Protein AF-A0A9X3H615-F1 (afdb_monomer)

Solvent-accessible surface area (backbone atoms only — not comparable to full-atom values): 4276 Å² total; per-residue (Å²): 136,83,61,63,68,62,48,64,69,26,56,79,39,95,86,44,56,81,74,72,76,74,73,76,79,80,79,72,70,76,68,77,80,75,63,98,63,78,73,48,72,65,56,50,54,51,49,53,53,51,53,51,50,52,53,52,52,50,52,51,52,65,72,72,106

pLDDT: mean 73.43, std 16.11, range [46.81, 97.38]

Radius of gyration: 26.26 Å; Cα contacts (8 Å, |Δi|>4): 10; chains: 1; bounding box: 34×22×74 Å

Mean predicted aligned error: 18.18 Å

Structure (mmCIF, N/CA/C/O backbone):
data_AF-A0A9X3H615-F1
#
_entry.id   AF-A0A9X3H615-F1
#
loop_
_atom_site.group_PDB
_atom_site.id
_atom_site.type_symbol
_atom_site.label_atom_id
_atom_site.label_alt_id
_atom_site.label_comp_id
_atom_site.label_asym_id
_atom_site.label_entity_id
_atom_site.label_seq_id
_atom_site.pdbx_PDB_ins_code
_atom_site.Cartn_x
_atom_site.Cartn_y
_atom_site.Cartn_z
_atom_site.occupancy
_atom_site.B_iso_or_equiv
_atom_site.auth_seq_id
_atom_site.auth_comp_id
_atom_site.auth_asym_id
_atom_site.auth_atom_id
_atom_site.pdbx_PDB_model_num
ATOM 1 N N . MET A 1 1 ? -14.834 -11.442 33.614 1.00 53.66 1 MET A N 1
ATOM 2 C CA . MET A 1 1 ? -15.321 -11.466 35.014 1.00 53.66 1 MET A CA 1
ATOM 3 C C . MET A 1 1 ? -14.127 -11.720 35.911 1.00 53.66 1 MET A C 1
ATOM 5 O O . MET A 1 1 ? -13.449 -12.716 35.703 1.00 53.66 1 MET A O 1
ATOM 9 N N . LEU A 1 2 ? -13.833 -10.805 36.833 1.00 59.38 2 LEU A N 1
ATOM 10 C CA . LEU A 1 2 ? -12.743 -10.961 37.795 1.00 59.38 2 LEU A CA 1
ATOM 11 C C . LEU A 1 2 ? -13.230 -11.887 38.922 1.00 59.38 2 LEU A C 1
ATOM 13 O O . LEU A 1 2 ? -14.232 -11.575 39.563 1.00 59.38 2 LEU A O 1
ATOM 17 N N . ASP A 1 3 ? -12.574 -13.030 39.127 1.00 65.44 3 ASP A N 1
ATOM 18 C CA . ASP A 1 3 ? -12.887 -13.938 40.235 1.00 65.44 3 ASP A CA 1
ATOM 19 C C . ASP A 1 3 ? -12.488 -13.273 41.560 1.00 65.44 3 ASP A C 1
ATOM 21 O O . ASP A 1 3 ? -11.307 -13.143 41.901 1.00 65.44 3 ASP A O 1
ATOM 25 N N . THR A 1 4 ? -13.496 -12.802 42.292 1.00 62.91 4 THR A N 1
ATOM 26 C CA . THR A 1 4 ? -13.353 -12.081 43.562 1.00 62.91 4 THR A CA 1
ATOM 27 C C . THR A 1 4 ? -12.670 -12.923 44.636 1.00 62.91 4 THR A C 1
ATOM 29 O O . THR A 1 4 ? -12.012 -12.369 45.515 1.00 62.91 4 THR A O 1
ATOM 32 N N . THR A 1 5 ? -12.748 -14.250 44.536 1.00 68.50 5 THR A N 1
ATOM 33 C CA . THR A 1 5 ? -12.082 -15.191 45.445 1.00 68.50 5 THR A CA 1
ATOM 34 C C . THR A 1 5 ? -10.565 -15.104 45.305 1.00 68.50 5 THR A C 1
ATOM 36 O O . THR A 1 5 ? -9.842 -14.933 46.288 1.00 68.50 5 THR A O 1
ATOM 39 N N . THR A 1 6 ? -10.081 -15.144 44.063 1.00 63.06 6 THR A N 1
ATOM 40 C CA . THR A 1 6 ? -8.653 -15.042 43.741 1.00 63.06 6 THR A CA 1
ATOM 41 C C . THR A 1 6 ? -8.104 -13.643 44.058 1.00 63.06 6 THR A C 1
ATOM 43 O O . THR A 1 6 ? -6.974 -13.502 44.536 1.00 63.06 6 THR A O 1
ATOM 46 N N . TYR A 1 7 ? -8.921 -12.599 43.868 1.00 61.94 7 TYR A N 1
ATOM 47 C CA . TYR A 1 7 ? -8.563 -11.222 44.220 1.00 61.94 7 TYR A CA 1
ATOM 48 C C . TYR A 1 7 ? -8.329 -11.047 45.729 1.00 61.94 7 TYR A C 1
ATOM 50 O O . TYR A 1 7 ? -7.308 -10.495 46.132 1.00 61.94 7 TYR A O 1
ATOM 58 N N . LEU A 1 8 ? -9.225 -11.573 46.572 1.00 66.19 8 LEU A N 1
ATOM 59 C CA . LEU A 1 8 ? -9.083 -11.491 48.030 1.00 66.19 8 LEU A CA 1
ATOM 60 C C . LEU A 1 8 ? -7.898 -12.315 48.551 1.00 66.19 8 LEU A C 1
ATOM 62 O O . LEU A 1 8 ? -7.209 -11.881 49.472 1.00 66.19 8 LEU A O 1
ATOM 66 N N . LEU A 1 9 ? -7.620 -13.470 47.939 1.00 66.88 9 LEU A N 1
ATOM 67 C CA . LEU A 1 9 ? -6.523 -14.348 48.352 1.00 66.88 9 LEU A CA 1
ATOM 68 C C . LEU A 1 9 ? -5.137 -13.769 48.021 1.00 66.88 9 LEU A C 1
ATOM 70 O O . LEU A 1 9 ? -4.178 -13.992 48.756 1.00 66.88 9 LEU A O 1
ATOM 74 N N . THR A 1 10 ? -5.022 -13.008 46.929 1.00 61.53 10 THR A N 1
ATOM 75 C CA . THR A 1 10 ? -3.747 -12.413 46.486 1.00 61.53 10 THR A CA 1
ATOM 76 C C . THR A 1 10 ? -3.529 -10.981 46.978 1.00 61.53 10 THR A C 1
ATOM 78 O O . THR A 1 10 ? -2.419 -10.469 46.859 1.00 61.53 10 THR A O 1
ATOM 81 N N . GLN A 1 11 ? -4.536 -10.351 47.599 1.00 59.78 11 GLN A N 1
ATOM 82 C CA . GLN A 1 11 ? -4.461 -8.979 48.121 1.00 59.78 11 GLN A CA 1
ATOM 83 C C . GLN A 1 11 ? -3.371 -8.790 49.190 1.00 59.78 11 GLN A C 1
ATOM 85 O O . GLN A 1 11 ? -2.831 -7.697 49.333 1.00 59.78 11 GLN A O 1
ATOM 90 N N . GLN A 1 12 ? -3.034 -9.849 49.929 1.00 61.56 12 GLN A N 1
ATOM 91 C CA . GLN A 1 12 ? -2.035 -9.819 51.004 1.00 61.56 12 GLN A CA 1
ATOM 92 C C . GLN A 1 12 ? -0.612 -10.147 50.521 1.00 61.56 12 GLN A C 1
ATOM 94 O O . GLN A 1 12 ? 0.322 -10.166 51.321 1.00 61.56 12 GLN A O 1
ATOM 99 N N . ASN A 1 13 ? -0.423 -10.421 49.226 1.00 60.72 13 ASN A N 1
ATOM 100 C CA . ASN A 1 13 ? 0.901 -10.658 48.667 1.00 60.72 13 ASN A CA 1
ATOM 101 C C . ASN A 1 13 ? 1.662 -9.325 48.554 1.00 60.72 13 ASN A C 1
ATOM 103 O O . ASN A 1 13 ? 1.135 -8.352 48.019 1.00 60.72 13 ASN A O 1
ATOM 107 N N . ALA A 1 14 ? 2.918 -9.282 49.010 1.00 57.34 14 ALA A N 1
ATOM 108 C CA .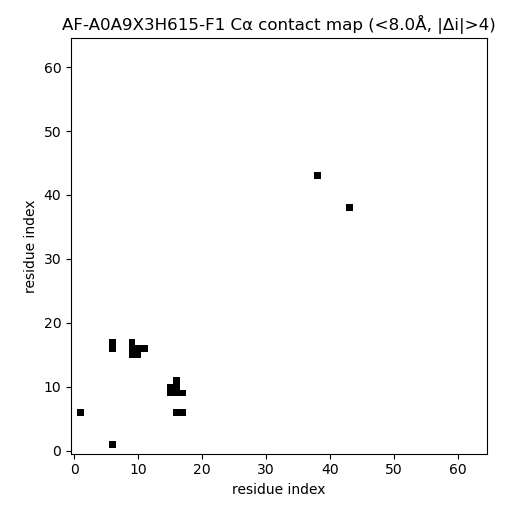 ALA A 1 14 ? 3.775 -8.093 48.921 1.00 57.34 14 ALA A CA 1
ATOM 109 C C . ALA A 1 14 ? 4.001 -7.618 47.470 1.00 57.34 14 ALA A C 1
ATOM 111 O O . ALA A 1 14 ? 4.334 -6.459 47.243 1.00 57.34 14 ALA A O 1
ATOM 112 N N . ALA A 1 15 ? 3.787 -8.506 46.492 1.00 63.16 15 ALA A N 1
ATOM 113 C CA . ALA A 1 15 ? 3.822 -8.204 45.062 1.00 63.16 15 ALA A CA 1
ATOM 114 C C . ALA A 1 15 ? 2.523 -7.566 44.513 1.00 63.16 15 ALA A C 1
ATOM 116 O O . ALA A 1 15 ? 2.446 -7.282 43.319 1.00 63.16 15 ALA A O 1
ATOM 117 N N . GLY A 1 16 ? 1.511 -7.333 45.358 1.00 58.03 16 GLY A N 1
ATOM 118 C CA . GLY A 1 16 ? 0.192 -6.848 44.954 1.00 58.03 16 GLY A CA 1
ATOM 119 C C . GLY A 1 16 ? -0.704 -7.945 44.356 1.00 58.03 16 GLY A C 1
ATOM 120 O O . GLY A 1 16 ? -0.271 -9.089 44.185 1.00 58.03 16 GLY A O 1
ATOM 121 N N . PRO A 1 17 ? -1.978 -7.625 44.057 1.00 62.56 17 PRO A N 1
ATOM 122 C CA . PRO A 1 17 ? -2.895 -8.570 43.431 1.00 62.56 17 PRO A CA 1
ATOM 123 C C . PRO A 1 17 ? -2.333 -9.013 42.077 1.00 62.56 17 PRO A C 1
ATOM 125 O O . PRO A 1 17 ? -1.917 -8.178 41.272 1.00 62.56 17 PRO A O 1
ATOM 128 N N . MET A 1 18 ? -2.329 -10.326 41.821 1.00 61.53 18 MET A N 1
ATOM 129 C CA . MET A 1 18 ? -1.885 -10.873 40.538 1.00 61.53 18 MET A CA 1
ATOM 130 C C . MET A 1 18 ? -2.900 -10.498 39.456 1.00 61.53 18 MET A C 1
ATOM 132 O O . MET A 1 18 ? -3.828 -11.248 39.153 1.00 61.53 18 MET A O 1
ATOM 136 N N . LEU A 1 19 ? -2.729 -9.315 38.875 1.00 62.00 19 LEU A N 1
ATOM 137 C CA . LEU A 1 19 ? -3.364 -8.949 37.623 1.00 62.00 19 LEU A CA 1
ATOM 138 C C . LEU A 1 19 ? -2.728 -9.841 36.559 1.00 62.00 19 LEU A C 1
ATOM 140 O O . LEU A 1 19 ? -1.623 -9.568 36.092 1.00 62.00 19 LEU A O 1
ATOM 144 N N . ARG A 1 20 ? -3.388 -10.954 36.212 1.00 60.53 20 ARG A N 1
ATOM 145 C CA . ARG A 1 20 ? -3.057 -11.653 34.969 1.00 60.53 20 ARG A CA 1
ATOM 146 C C . ARG A 1 20 ? -3.195 -10.611 33.869 1.00 60.53 20 ARG A C 1
ATOM 148 O O . ARG A 1 20 ? -4.286 -10.084 33.668 1.00 60.53 20 ARG A O 1
ATOM 155 N N . GLN A 1 21 ? -2.077 -10.288 33.229 1.00 59.56 21 GLN A N 1
ATOM 156 C CA . GLN A 1 21 ? -2.068 -9.513 32.001 1.00 59.56 21 GLN A CA 1
ATOM 157 C C . GLN A 1 21 ? -3.040 -10.230 31.064 1.00 59.56 21 GLN A C 1
ATOM 159 O O . GLN A 1 21 ? -2.856 -11.421 30.801 1.00 59.56 21 GLN A O 1
ATOM 164 N N . GLU A 1 22 ? -4.136 -9.567 30.693 1.00 61.88 22 GLU A N 1
ATOM 165 C CA . GLU A 1 22 ? -5.039 -10.113 29.687 1.00 61.88 22 GLU A CA 1
ATOM 166 C C . GLU A 1 22 ? -4.178 -10.418 28.463 1.00 61.88 22 GLU A C 1
ATOM 168 O O . GLU A 1 22 ? -3.439 -9.553 27.984 1.00 61.88 22 GLU A O 1
ATOM 173 N N . GLU A 1 23 ? -4.195 -11.6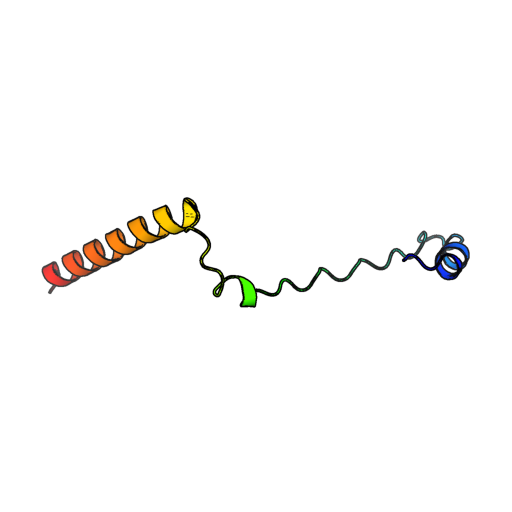82 28.040 1.00 64.69 23 GLU A N 1
ATOM 174 C CA . GLU A 1 23 ? -3.590 -12.103 26.783 1.00 64.69 23 GLU A CA 1
ATOM 175 C C . GLU A 1 23 ? -4.071 -11.114 25.712 1.00 64.69 23 GLU A C 1
ATOM 177 O O . GLU A 1 23 ? -5.284 -10.871 25.639 1.00 64.69 23 GLU A O 1
ATOM 182 N N . PRO A 1 24 ? -3.167 -10.469 24.947 1.00 67.25 24 PRO A N 1
ATOM 183 C CA . PRO A 1 24 ? -3.596 -9.524 23.931 1.00 67.25 24 PRO A CA 1
ATOM 184 C C . PRO A 1 24 ? -4.609 -10.232 23.027 1.00 67.25 24 PRO A C 1
ATOM 186 O O . PRO A 1 24 ? -4.351 -11.372 22.626 1.00 67.25 24 PRO A O 1
ATOM 189 N N . PRO A 1 25 ? -5.767 -9.611 22.732 1.00 65.19 25 PRO A N 1
ATOM 190 C CA . PRO A 1 25 ? -6.743 -10.235 21.858 1.00 65.19 25 PRO A CA 1
ATOM 191 C C . PRO A 1 25 ? -6.039 -10.588 20.552 1.00 65.19 25 PRO A C 1
ATOM 193 O O . PRO A 1 25 ? -5.379 -9.739 19.946 1.00 65.19 25 PRO A O 1
ATOM 196 N N . LEU A 1 26 ? -6.130 -11.861 20.167 1.00 65.75 26 LEU A N 1
ATOM 197 C CA . LEU A 1 26 ? -5.570 -12.354 18.920 1.00 65.75 26 LEU A CA 1
ATOM 198 C C . LEU A 1 26 ? -6.240 -11.554 17.799 1.00 65.75 26 LEU A C 1
ATOM 200 O O . LEU A 1 26 ? -7.441 -11.688 17.572 1.00 65.75 26 LEU A O 1
ATOM 204 N N . ILE A 1 27 ? -5.489 -10.649 17.171 1.00 66.25 27 ILE A N 1
ATOM 205 C CA . ILE A 1 27 ? -6.001 -9.857 16.055 1.00 66.25 27 ILE A CA 1
ATOM 206 C C . ILE A 1 27 ? -6.160 -10.832 14.894 1.00 66.25 27 ILE A C 1
ATOM 208 O O . ILE A 1 27 ? -5.172 -11.254 14.291 1.00 66.25 27 ILE A O 1
ATOM 212 N N . ASP A 1 28 ? -7.401 -11.219 14.619 1.00 57.94 28 ASP A N 1
ATOM 213 C CA . ASP A 1 28 ? -7.730 -12.022 13.456 1.00 57.94 28 ASP A CA 1
ATOM 214 C C . ASP A 1 28 ? -7.621 -11.144 12.205 1.00 57.94 28 ASP A C 1
ATOM 216 O O . ASP A 1 28 ? -8.463 -10.291 11.924 1.00 57.94 28 ASP A O 1
ATOM 220 N N . LEU A 1 29 ? -6.516 -11.304 11.479 1.00 63.31 29 LEU A N 1
ATOM 221 C CA . LEU A 1 29 ? -6.253 -10.570 10.243 1.00 63.31 29 LEU A CA 1
ATOM 222 C C . LEU A 1 29 ? -7.066 -11.121 9.060 1.00 63.31 29 LEU A C 1
ATOM 224 O O . 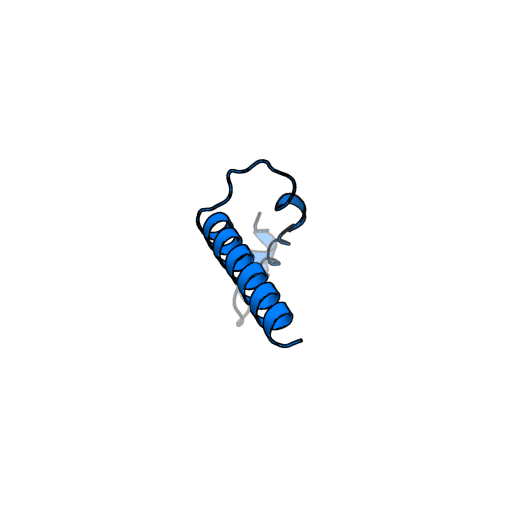LEU A 1 29 ? -7.026 -10.525 7.986 1.00 63.31 29 LEU A O 1
ATOM 228 N N . THR A 1 30 ? -7.804 -12.226 9.226 1.00 60.09 30 THR A N 1
ATOM 229 C CA . THR A 1 30 ? -8.552 -12.843 8.118 1.00 60.09 30 THR A CA 1
ATOM 230 C C . THR A 1 30 ? -9.806 -12.065 7.709 1.00 60.09 30 THR A C 1
ATOM 232 O O . THR A 1 30 ? -10.201 -12.140 6.547 1.00 60.09 30 THR A O 1
ATOM 235 N N . ASP A 1 31 ? -10.358 -11.219 8.585 1.00 51.50 31 ASP A N 1
ATOM 236 C CA . ASP A 1 31 ? -11.488 -10.330 8.260 1.00 51.50 31 ASP A CA 1
ATOM 237 C C . ASP A 1 31 ? -11.069 -9.026 7.554 1.00 51.50 31 ASP A C 1
ATOM 239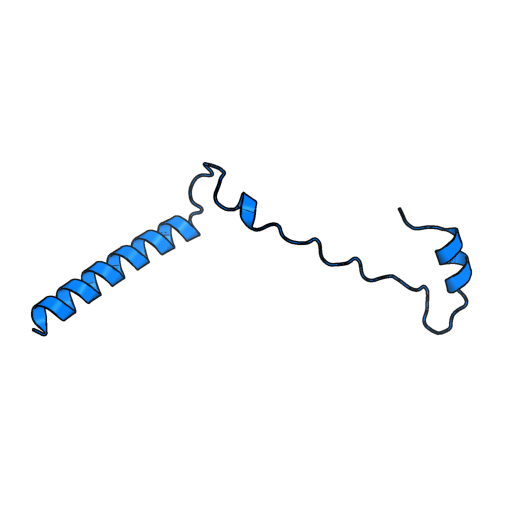 O O . ASP A 1 31 ? -11.917 -8.251 7.106 1.00 51.50 31 ASP A O 1
ATOM 243 N N . SER A 1 32 ? -9.764 -8.766 7.410 1.00 53.59 32 SER A N 1
ATOM 244 C CA . SER A 1 32 ? -9.276 -7.532 6.771 1.00 53.59 32 SER A CA 1
ATOM 245 C C . SER A 1 32 ? -9.399 -7.538 5.242 1.00 53.59 32 SER A C 1
ATOM 247 O O . SER A 1 32 ? -9.217 -6.488 4.631 1.00 53.59 32 SER A O 1
ATOM 249 N N . ASP A 1 33 ? -9.724 -8.684 4.631 1.00 54.59 33 ASP A N 1
ATOM 250 C CA . ASP A 1 33 ? -9.673 -8.873 3.171 1.00 54.59 33 ASP A CA 1
ATOM 251 C C . ASP A 1 33 ? -11.017 -9.286 2.532 1.00 54.59 33 ASP A C 1
ATOM 253 O O . ASP A 1 33 ? -11.104 -9.436 1.314 1.00 54.59 33 ASP A O 1
ATOM 257 N N . ALA A 1 34 ? -12.089 -9.458 3.321 1.00 52.97 34 ALA A N 1
ATOM 258 C CA . ALA A 1 34 ? -13.360 -10.023 2.832 1.00 52.97 34 ALA A CA 1
ATOM 259 C C . ALA A 1 34 ? -14.592 -9.106 2.963 1.00 52.97 34 ALA A C 1
ATOM 261 O O . ALA A 1 34 ? -15.701 -9.499 2.596 1.00 52.97 34 ALA A O 1
ATOM 262 N N . GLY A 1 35 ? -14.434 -7.877 3.456 1.00 46.81 35 GLY A N 1
ATOM 263 C CA . GLY A 1 35 ? -15.511 -6.890 3.510 1.00 46.81 35 GLY A CA 1
ATOM 264 C C . GLY A 1 35 ? -15.327 -5.839 2.426 1.00 46.81 35 GLY A C 1
ATOM 265 O O . GLY A 1 35 ? -14.291 -5.187 2.398 1.00 46.81 35 GLY A O 1
ATOM 266 N N . GLY A 1 36 ? -16.332 -5.632 1.569 1.00 56.72 36 GLY A N 1
ATOM 267 C CA 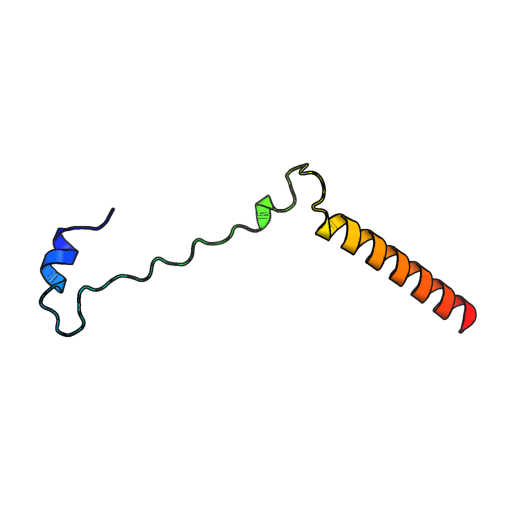. GLY A 1 36 ? -16.420 -4.520 0.610 1.00 56.72 36 GLY A CA 1
ATOM 268 C C . GLY A 1 36 ? -16.499 -3.148 1.290 1.00 56.72 36 GLY A C 1
ATOM 269 O O . GLY A 1 36 ? -17.480 -2.422 1.155 1.00 56.72 36 GLY A O 1
ATOM 270 N N . VAL A 1 37 ? -15.471 -2.811 2.060 1.00 55.72 37 VAL A N 1
ATOM 271 C CA . VAL A 1 37 ? -15.293 -1.551 2.759 1.00 55.72 37 VAL A CA 1
ATOM 272 C C . VAL A 1 37 ? -14.594 -0.624 1.782 1.00 55.72 37 VAL A C 1
ATOM 274 O O . VAL A 1 37 ? -13.526 -0.950 1.264 1.00 55.72 37 VAL A O 1
ATOM 277 N N . ASN A 1 38 ? -15.223 0.518 1.500 1.00 66.38 38 ASN A N 1
ATOM 278 C CA . ASN A 1 38 ? -14.632 1.578 0.690 1.00 66.38 38 ASN A CA 1
ATOM 279 C C . ASN A 1 38 ? -13.151 1.748 1.057 1.00 66.38 38 ASN A C 1
ATOM 281 O O . ASN A 1 38 ? -12.850 1.866 2.251 1.00 66.38 38 ASN A O 1
ATOM 285 N N . PRO A 1 39 ? -12.237 1.746 0.070 1.00 72.12 39 PRO A N 1
ATOM 286 C CA . PRO A 1 39 ? -10.816 1.800 0.353 1.00 72.12 39 PRO A CA 1
ATOM 287 C C . PRO A 1 39 ? -10.543 3.024 1.220 1.00 72.12 39 PRO A C 1
ATOM 289 O O . PRO A 1 39 ? -10.982 4.136 0.911 1.00 72.12 39 PRO A O 1
ATOM 292 N N . SER A 1 40 ? -9.834 2.818 2.331 1.00 81.81 40 SER A N 1
ATOM 293 C CA . SER A 1 40 ? -9.400 3.937 3.159 1.00 81.81 40 SER A CA 1
ATOM 294 C C . SER A 1 40 ? -8.617 4.927 2.287 1.00 81.81 40 SER A C 1
ATOM 296 O O . SER A 1 40 ? -7.982 4.544 1.296 1.00 81.81 40 SER A O 1
ATOM 298 N N . LEU A 1 41 ? -8.646 6.219 2.629 1.00 81.19 41 LEU A N 1
ATOM 299 C CA . LEU A 1 41 ? -7.880 7.229 1.884 1.00 81.19 41 LEU A CA 1
ATOM 300 C C . LEU A 1 41 ? -6.397 6.836 1.781 1.00 81.19 41 LEU A C 1
ATOM 302 O O . LEU A 1 41 ? -5.783 7.025 0.735 1.00 81.19 41 LEU A O 1
ATOM 306 N N . GLY A 1 42 ? -5.855 6.199 2.826 1.00 83.56 42 GLY A N 1
ATOM 307 C CA . GLY A 1 42 ? -4.504 5.638 2.828 1.00 83.56 42 GLY A CA 1
ATOM 308 C C . GLY A 1 42 ? -4.304 4.526 1.794 1.00 83.56 42 GLY A C 1
ATOM 309 O O . GLY A 1 42 ? -3.327 4.570 1.053 1.00 83.56 42 GLY A O 1
ATOM 310 N N . ALA A 1 43 ? -5.239 3.575 1.686 1.00 83.56 43 ALA A N 1
ATOM 311 C CA . ALA A 1 43 ? -5.180 2.512 0.678 1.00 83.56 43 ALA A CA 1
ATOM 312 C C . ALA A 1 43 ? -5.272 3.071 -0.752 1.00 83.56 43 ALA A C 1
ATOM 314 O O . ALA A 1 43 ? -4.533 2.647 -1.637 1.00 83.56 43 ALA A O 1
ATOM 315 N N . THR A 1 44 ? -6.119 4.082 -0.963 1.00 87.94 44 THR A N 1
ATOM 316 C CA . THR A 1 44 ? -6.270 4.745 -2.267 1.00 87.94 44 THR A CA 1
ATOM 317 C C . THR A 1 44 ? -4.990 5.478 -2.674 1.00 87.94 44 THR A C 1
ATOM 319 O O . THR A 1 44 ? -4.488 5.292 -3.781 1.00 87.94 44 THR A O 1
ATOM 322 N N . ILE A 1 45 ? -4.421 6.281 -1.768 1.00 90.38 45 ILE A N 1
ATOM 323 C CA . ILE A 1 45 ? -3.177 7.024 -2.018 1.00 90.38 45 ILE A CA 1
ATOM 324 C C . ILE A 1 45 ? -2.006 6.055 -2.228 1.00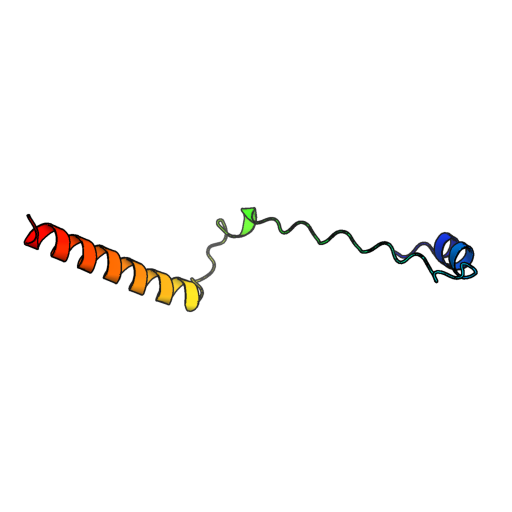 90.38 45 ILE A C 1
ATOM 326 O O . ILE A 1 45 ? -1.234 6.220 -3.172 1.00 90.38 45 ILE A O 1
ATOM 330 N N . GLY A 1 46 ? -1.903 5.016 -1.395 1.00 90.62 46 GLY A N 1
ATOM 331 C C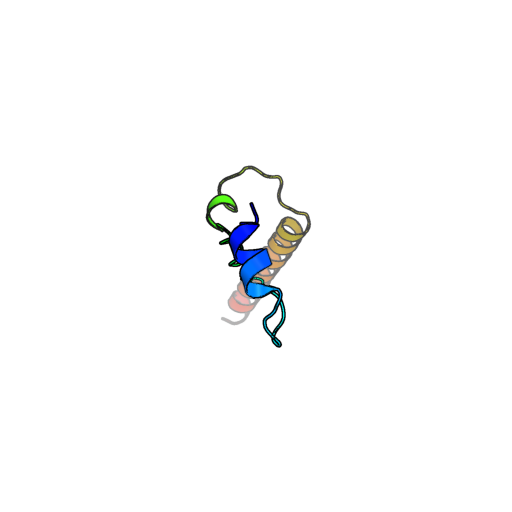A . GLY A 1 46 ? -0.888 3.971 -1.530 1.00 90.62 46 GLY A CA 1
ATOM 332 C C . GLY A 1 46 ? -0.969 3.251 -2.878 1.00 90.62 46 GLY A C 1
ATOM 333 O O . GLY A 1 46 ? 0.056 3.064 -3.533 1.00 90.62 46 GLY A O 1
ATOM 334 N N . GLY A 1 47 ? -2.183 2.932 -3.338 1.00 90.19 47 GLY A N 1
ATOM 335 C CA . GLY A 1 47 ? -2.420 2.330 -4.649 1.00 90.19 47 GLY A CA 1
ATOM 336 C C . GLY A 1 47 ? -1.961 3.216 -5.810 1.00 90.19 47 GLY A C 1
ATOM 337 O O . GLY A 1 47 ? -1.263 2.742 -6.704 1.00 90.19 47 GLY A O 1
ATOM 338 N N . VAL A 1 48 ? -2.278 4.516 -5.779 1.00 94.94 48 VAL A N 1
ATOM 339 C CA . VAL A 1 48 ? -1.857 5.468 -6.826 1.00 94.94 48 VAL A CA 1
ATOM 340 C C . VAL A 1 48 ? -0.332 5.607 -6.881 1.00 94.94 48 VAL A C 1
ATOM 342 O O . VAL A 1 48 ? 0.249 5.571 -7.967 1.00 94.94 48 VAL A O 1
ATOM 345 N N . ILE A 1 49 ? 0.331 5.724 -5.726 1.00 95.44 49 ILE A N 1
ATOM 346 C CA . ILE A 1 49 ? 1.798 5.820 -5.652 1.00 95.44 49 ILE A CA 1
ATOM 347 C C . ILE A 1 49 ? 2.446 4.536 -6.177 1.00 95.44 49 ILE A C 1
ATOM 349 O O . ILE A 1 49 ? 3.383 4.600 -6.973 1.00 95.44 49 ILE A O 1
ATOM 353 N N . SER A 1 50 ? 1.930 3.374 -5.767 1.00 95.19 50 SER A N 1
ATOM 354 C CA . SER A 1 50 ? 2.417 2.072 -6.226 1.00 95.19 50 SER A CA 1
ATOM 355 C C . SER A 1 50 ? 2.322 1.941 -7.748 1.00 95.19 50 SER A C 1
ATOM 357 O O . SER A 1 50 ? 3.307 1.583 -8.394 1.00 95.19 50 SER A O 1
ATOM 359 N N . LEU A 1 51 ? 1.184 2.322 -8.337 1.00 96.38 51 LEU A N 1
ATOM 360 C CA . LEU A 1 51 ? 0.993 2.296 -9.786 1.00 96.38 51 LEU A CA 1
ATOM 361 C C . LEU A 1 51 ? 1.998 3.208 -10.507 1.00 96.38 51 LEU A C 1
ATOM 363 O O . LEU A 1 51 ? 2.609 2.806 -11.496 1.00 96.38 51 LEU A O 1
ATOM 367 N N . GLY A 1 52 ? 2.210 4.420 -9.985 1.00 96.88 52 GLY A N 1
ATOM 368 C CA . GLY A 1 52 ? 3.184 5.367 -10.529 1.00 96.88 52 GLY A CA 1
ATOM 369 C C . GLY A 1 52 ? 4.615 4.827 -10.501 1.00 96.88 52 GLY A C 1
ATOM 370 O O . GLY A 1 52 ? 5.336 4.952 -11.490 1.00 96.88 52 GLY A O 1
ATOM 371 N N . LEU A 1 53 ? 5.011 4.171 -9.406 1.00 96.88 53 LEU A N 1
ATOM 372 C CA . LEU A 1 53 ? 6.330 3.547 -9.285 1.00 96.88 53 LEU A CA 1
ATOM 373 C C . LEU A 1 53 ? 6.522 2.398 -10.275 1.00 96.88 53 LEU A C 1
ATOM 375 O O . LEU A 1 53 ? 7.591 2.297 -10.870 1.00 96.88 53 LEU A O 1
ATOM 379 N N . ILE A 1 54 ? 5.500 1.567 -10.495 1.00 97.38 54 ILE A N 1
ATOM 380 C CA . ILE A 1 54 ? 5.564 0.472 -11.473 1.00 97.38 54 ILE A CA 1
ATOM 381 C C . ILE A 1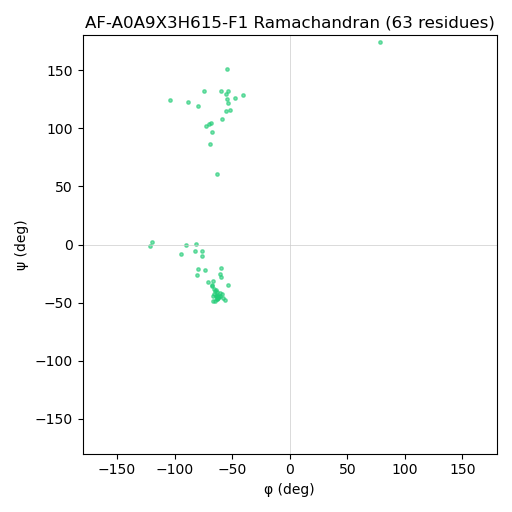 54 ? 5.769 1.027 -12.884 1.00 97.38 54 ILE A C 1
ATOM 383 O O . ILE A 1 54 ? 6.641 0.552 -13.611 1.00 97.38 54 ILE A O 1
ATOM 387 N N . VAL A 1 55 ? 5.007 2.056 -13.264 1.00 97.19 55 VAL A N 1
ATOM 388 C CA . VAL A 1 55 ? 5.139 2.688 -14.584 1.00 97.19 55 VAL A CA 1
ATOM 389 C C . VAL A 1 55 ? 6.518 3.325 -14.743 1.00 97.19 55 VAL A C 1
ATOM 391 O O . VAL A 1 55 ? 7.173 3.092 -15.754 1.00 97.19 55 VAL A O 1
ATOM 394 N N . ALA A 1 56 ? 6.987 4.080 -13.747 1.00 96.75 56 ALA A N 1
ATOM 395 C CA . ALA A 1 56 ? 8.298 4.725 -13.787 1.00 96.75 56 ALA A CA 1
ATOM 396 C C . ALA A 1 56 ? 9.454 3.712 -13.849 1.00 96.75 56 ALA A C 1
ATOM 398 O O . ALA A 1 56 ? 10.411 3.902 -14.596 1.00 96.75 56 ALA A O 1
ATOM 399 N N . ALA A 1 57 ? 9.363 2.617 -13.092 1.00 96.31 57 ALA A N 1
ATOM 400 C CA . ALA A 1 57 ? 10.351 1.547 -13.135 1.00 96.31 57 ALA A CA 1
ATOM 401 C C . ALA A 1 57 ? 10.354 0.844 -14.500 1.00 96.31 57 ALA A C 1
ATOM 403 O O . ALA A 1 57 ? 11.418 0.593 -15.062 1.00 96.31 57 ALA A O 1
ATOM 404 N N . GLY A 1 58 ? 9.170 0.568 -15.056 1.00 96.00 58 GLY A N 1
ATOM 405 C CA . GLY A 1 58 ? 9.024 -0.050 -16.370 1.00 96.00 58 GLY A CA 1
ATOM 406 C C . GLY A 1 58 ? 9.575 0.819 -17.500 1.00 96.00 58 GLY A C 1
ATOM 407 O O . GLY A 1 58 ? 10.293 0.313 -18.358 1.00 96.00 58 GLY A O 1
ATOM 408 N N . THR A 1 59 ? 9.299 2.127 -17.489 1.00 96.31 59 THR A N 1
ATOM 409 C CA . THR A 1 59 ? 9.839 3.052 -18.498 1.00 96.31 59 THR A CA 1
ATOM 410 C C . THR A 1 59 ? 11.347 3.196 -18.378 1.00 96.31 59 THR A C 1
ATOM 412 O O . THR A 1 59 ? 12.035 3.119 -19.390 1.00 96.31 59 THR A O 1
ATOM 415 N N . TYR A 1 60 ? 11.878 3.342 -17.161 1.00 96.12 60 TYR A N 1
ATOM 416 C CA . TYR A 1 60 ? 13.321 3.371 -16.940 1.00 96.12 60 TYR A CA 1
ATOM 417 C C . TYR A 1 60 ? 13.995 2.115 -17.498 1.00 96.12 60 TYR A C 1
ATOM 419 O O . TYR A 1 60 ? 14.963 2.222 -18.244 1.00 96.12 60 TYR A O 1
ATOM 427 N N . LEU A 1 61 ? 13.453 0.934 -17.193 1.00 95.12 61 LEU A N 1
ATOM 428 C CA . LEU A 1 61 ? 14.010 -0.333 -17.654 1.00 95.12 61 LEU A CA 1
ATOM 429 C C . LEU A 1 61 ? 13.913 -0.487 -19.178 1.00 95.12 61 LEU A C 1
ATOM 431 O O . LEU A 1 61 ? 14.856 -0.966 -19.796 1.00 95.12 61 LEU A O 1
ATOM 435 N N . ALA A 1 62 ? 12.820 -0.029 -19.792 1.00 95.06 62 ALA A N 1
ATOM 436 C CA . ALA A 1 62 ? 12.663 -0.027 -21.245 1.00 95.06 62 ALA A CA 1
ATOM 437 C C . ALA A 1 62 ? 13.632 0.930 -21.960 1.00 95.06 62 ALA A C 1
ATOM 4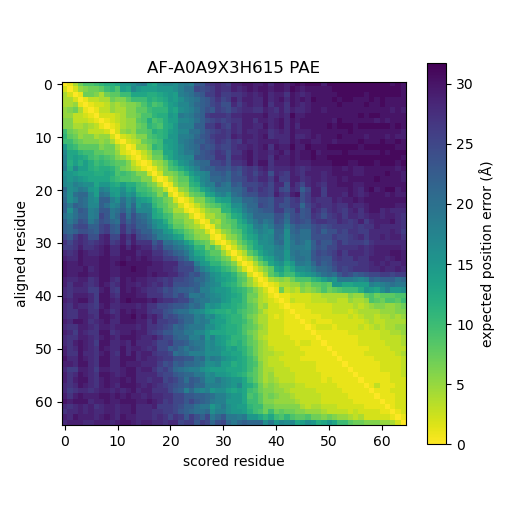39 O O . ALA A 1 62 ? 14.018 0.650 -23.087 1.00 95.06 62 ALA A O 1
ATOM 440 N N . LEU A 1 63 ? 14.008 2.050 -21.332 1.00 93.31 63 LEU A N 1
ATOM 441 C CA . LEU A 1 63 ? 15.019 2.974 -21.862 1.00 93.31 63 LEU A CA 1
ATOM 442 C C . LEU A 1 63 ? 16.456 2.511 -21.587 1.00 93.31 63 LEU A C 1
ATOM 444 O O . LEU A 1 63 ? 17.376 2.947 -22.274 1.00 93.31 63 LEU A O 1
ATOM 448 N N . ALA A 1 64 ? 16.660 1.722 -20.534 1.00 88.12 64 ALA A N 1
ATOM 449 C CA . ALA A 1 64 ? 17.979 1.262 -20.117 1.00 88.12 64 ALA A CA 1
ATOM 450 C C . ALA A 1 64 ? 18.499 0.071 -20.941 1.00 88.12 64 ALA A C 1
ATOM 452 O O . ALA A 1 64 ? 19.705 -0.178 -20.928 1.00 88.12 64 ALA A O 1
ATOM 453 N N . ILE A 1 65 ? 17.602 -0.664 -21.605 1.00 81.56 65 ILE A N 1
ATOM 454 C CA . ILE A 1 65 ? 17.911 -1.753 -22.547 1.00 81.56 65 ILE A CA 1
ATOM 455 C C . ILE A 1 65 ? 18.139 -1.166 -23.941 1.00 81.56 65 ILE A C 1
ATOM 457 O O . ILE A 1 65 ? 19.126 -1.588 -24.584 1.00 81.56 65 ILE A O 1
#

Secondary structure (DSSP, 8-state):
---HHHHHHHTTSTT-S----PPPP---GGGGSSS-----HHHHHHHHHHHHHHHHHHHHHHHH-

Sequence (65 aa):
MLDTTTYLLTQQNAAGPMLRQEEPPLIDLTDSDAGGVNPSLGATIGGVISLGLIVAAGTYLALAI

Foldseek 3Di:
DDDVVQQVVQCPPPVHRPPPPPDPPPPPCVVVPPDPDDQDPVRVVVVVVVVVVVVVVVVVVVVVD